Protein AF-A0AAW3PQL6-F1 (afdb_monomer)

Mean predicted aligned error: 5.5 Å

Secondary structure (DSSP, 8-state):
--HHHHHHHHHGGGSS--EEEE-HHHHHHT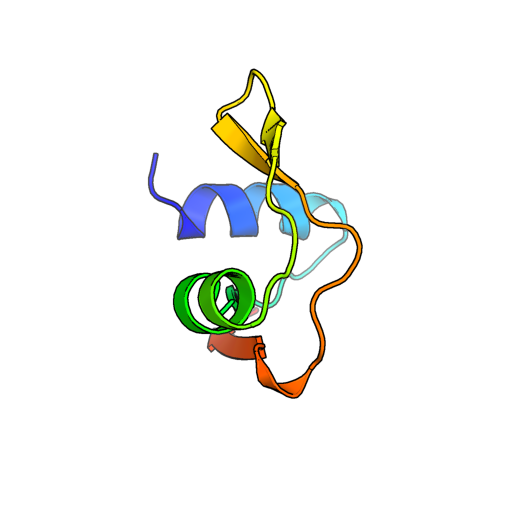T---EE-TTS-EE-S---GGGEEEEE----

Sequence (60 aa):
MGRRRTALAVGARYGVPVILEVDARRMHRQGHAFFVAENSVWLTDAVPAEYLELIDTRAE

Radius of gyration: 12.62 Å; Cα contacts (8 Å, |Δi|>4): 59; chains: 1; bounding box: 29×23×28 Å

InterPro domains:
  IPR002745 Phosphotransferase KptA/Tpt1 [PF01885] (5-45)
  IPR042081 RNA 2'-phosphotransferase, C-terminal domain [G3DSA:3.20.170.30] (2-60)

Structure (mmCIF, N/CA/C/O backbo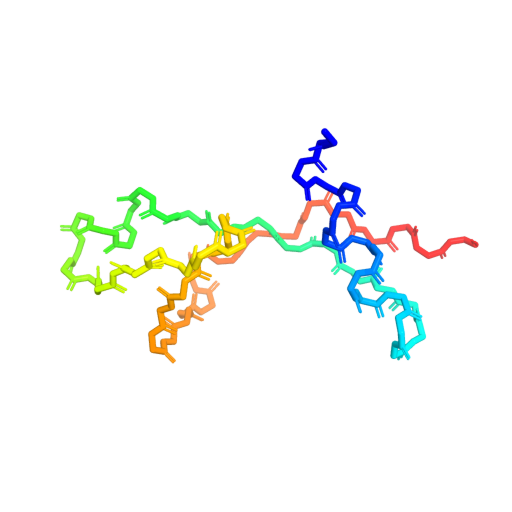ne):
data_AF-A0AAW3PQL6-F1
#
_entry.id   AF-A0AAW3PQL6-F1
#
loop_
_atom_site.group_PDB
_atom_site.id
_atom_site.type_symbol
_atom_site.label_atom_id
_atom_site.label_alt_id
_atom_site.label_comp_id
_atom_site.label_asym_id
_atom_site.label_entity_id
_atom_site.label_seq_id
_atom_site.pdbx_PDB_ins_code
_atom_site.Cartn_x
_atom_site.Cartn_y
_atom_site.Cartn_z
_atom_site.occupancy
_atom_site.B_iso_or_equiv
_atom_site.auth_seq_id
_atom_site.auth_comp_id
_atom_site.auth_asym_id
_at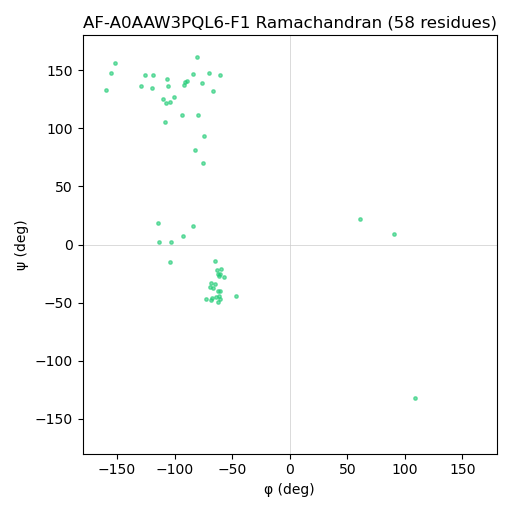om_site.auth_atom_id
_atom_site.pdbx_PDB_model_num
ATOM 1 N N . MET A 1 1 ? 14.795 9.192 -3.784 1.00 53.09 1 MET A N 1
ATOM 2 C CA . MET A 1 1 ? 14.636 7.853 -4.403 1.00 53.09 1 MET A CA 1
ATOM 3 C C . MET A 1 1 ? 13.180 7.720 -4.838 1.00 53.09 1 MET A C 1
ATOM 5 O O . MET A 1 1 ? 12.316 8.006 -4.025 1.00 53.09 1 MET A O 1
ATOM 9 N N . GLY A 1 2 ? 12.889 7.440 -6.113 1.00 67.94 2 GLY A N 1
ATOM 10 C CA . GLY A 1 2 ? 11.507 7.468 -6.625 1.00 67.94 2 GLY A CA 1
ATOM 11 C C . GLY A 1 2 ? 10.637 6.322 -6.089 1.00 67.94 2 GLY A C 1
ATOM 12 O O . GLY A 1 2 ? 11.151 5.225 -5.881 1.00 67.94 2 GLY A O 1
ATOM 13 N N . ARG A 1 3 ? 9.325 6.564 -5.917 1.00 73.38 3 ARG A N 1
ATOM 14 C CA . ARG A 1 3 ? 8.321 5.612 -5.382 1.00 73.38 3 ARG A CA 1
ATOM 15 C C . ARG A 1 3 ? 8.418 4.209 -6.008 1.00 73.38 3 ARG A C 1
ATOM 17 O O . ARG A 1 3 ? 8.473 3.216 -5.291 1.00 73.38 3 ARG A O 1
ATOM 24 N N . ARG A 1 4 ? 8.571 4.142 -7.337 1.00 76.00 4 ARG A N 1
ATOM 25 C CA . ARG A 1 4 ? 8.758 2.894 -8.103 1.00 76.00 4 ARG A CA 1
ATOM 26 C C . ARG A 1 4 ? 10.018 2.119 -7.700 1.00 76.00 4 ARG A C 1
ATOM 28 O O . ARG A 1 4 ? 9.978 0.901 -7.588 1.00 76.00 4 ARG A O 1
ATOM 35 N N . ARG A 1 5 ? 11.135 2.809 -7.441 1.00 79.31 5 ARG A N 1
ATOM 36 C CA . ARG A 1 5 ? 12.419 2.169 -7.101 1.00 79.31 5 ARG A CA 1
ATOM 37 C C . ARG A 1 5 ? 12.374 1.507 -5.724 1.00 79.31 5 ARG A C 1
ATOM 39 O O . ARG A 1 5 ? 12.952 0.442 -5.548 1.00 79.31 5 ARG A O 1
ATOM 46 N N . THR A 1 6 ? 11.672 2.119 -4.772 1.00 80.25 6 THR A N 1
ATOM 47 C CA . THR A 1 6 ? 11.452 1.534 -3.442 1.00 80.25 6 THR A CA 1
ATOM 48 C C . THR A 1 6 ? 10.563 0.294 -3.528 1.00 80.25 6 THR A C 1
ATOM 50 O O . THR A 1 6 ? 10.922 -0.735 -2.964 1.00 80.25 6 THR A O 1
ATOM 53 N N . ALA A 1 7 ? 9.459 0.358 -4.281 1.00 80.25 7 ALA A N 1
ATOM 54 C CA . ALA A 1 7 ? 8.557 -0.780 -4.468 1.00 80.25 7 ALA A CA 1
ATOM 55 C C . ALA A 1 7 ? 9.257 -1.978 -5.139 1.00 80.25 7 ALA A C 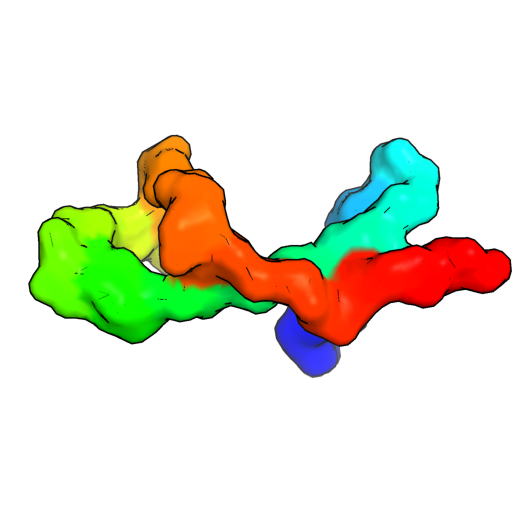1
ATOM 57 O O . ALA A 1 7 ? 9.159 -3.100 -4.645 1.00 80.25 7 ALA A O 1
ATOM 58 N N . LEU A 1 8 ? 10.054 -1.727 -6.186 1.00 82.31 8 LEU A N 1
ATOM 59 C CA . LEU A 1 8 ? 10.882 -2.755 -6.825 1.00 82.31 8 LEU A CA 1
ATOM 60 C C . LEU A 1 8 ? 11.895 -3.370 -5.848 1.00 82.31 8 LEU A C 1
ATOM 62 O O . LEU A 1 8 ? 11.993 -4.587 -5.766 1.00 82.31 8 LEU A O 1
ATOM 66 N N . ALA A 1 9 ? 12.622 -2.554 -5.077 1.00 84.38 9 ALA A N 1
ATOM 67 C CA . ALA A 1 9 ? 13.635 -3.048 -4.140 1.00 84.38 9 ALA A CA 1
ATOM 68 C C . ALA A 1 9 ? 13.049 -3.900 -2.999 1.00 84.38 9 ALA A C 1
ATOM 70 O O . ALA A 1 9 ? 13.699 -4.835 -2.532 1.00 84.38 9 ALA A O 1
ATOM 71 N N . VAL A 1 10 ? 11.835 -3.580 -2.539 1.00 84.44 10 VAL A N 1
ATOM 72 C CA . VAL A 1 10 ? 11.125 -4.375 -1.526 1.00 84.44 10 VAL A CA 1
ATOM 73 C C . VAL A 1 10 ? 10.620 -5.684 -2.128 1.00 84.44 10 VAL A C 1
ATOM 75 O O . VAL A 1 10 ? 10.853 -6.740 -1.543 1.00 84.44 10 VAL A O 1
ATOM 78 N N . GLY A 1 11 ? 9.985 -5.634 -3.301 1.00 82.56 11 GLY A N 1
ATOM 79 C CA . GLY A 1 11 ? 9.444 -6.824 -3.957 1.00 82.56 11 GLY A CA 1
ATOM 80 C C . GLY A 1 11 ? 10.522 -7.790 -4.463 1.00 82.56 11 GLY A C 1
ATOM 81 O O . GLY A 1 11 ? 10.352 -9.000 -4.351 1.00 82.56 11 GLY A O 1
ATOM 82 N N . ALA A 1 12 ? 11.675 -7.273 -4.904 1.00 84.50 12 ALA A N 1
ATOM 83 C CA . ALA A 1 12 ? 12.806 -8.075 -5.379 1.00 84.50 12 ALA A CA 1
ATOM 84 C C . ALA A 1 12 ? 13.367 -9.049 -4.326 1.00 84.50 12 ALA A C 1
ATOM 86 O O . ALA A 1 12 ? 14.002 -10.044 -4.668 1.00 84.50 12 ALA A O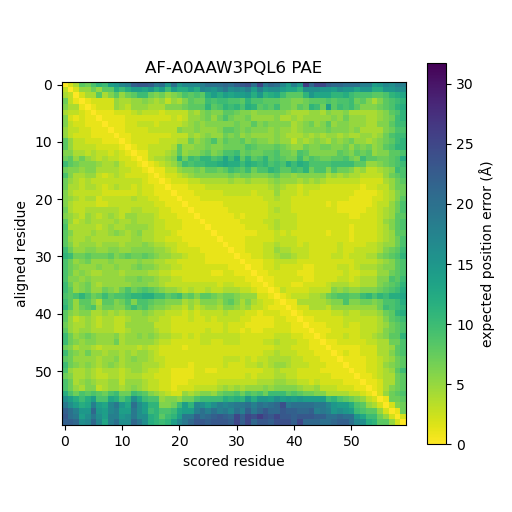 1
ATOM 87 N N . ARG A 1 13 ? 13.114 -8.803 -3.031 1.00 85.12 13 ARG A N 1
ATOM 88 C CA . ARG A 1 13 ? 13.499 -9.726 -1.947 1.00 85.12 13 ARG A CA 1
ATOM 89 C C . ARG A 1 13 ? 12.792 -11.078 -2.035 1.00 85.12 13 ARG A C 1
ATOM 91 O O . ARG A 1 13 ? 13.291 -12.049 -1.478 1.00 85.12 13 ARG A O 1
ATOM 98 N N . TYR A 1 14 ? 11.651 -11.130 -2.716 1.00 83.19 14 TYR A N 1
ATOM 99 C CA . TYR A 1 14 ? 10.795 -12.309 -2.825 1.00 83.19 14 TYR A CA 1
ATOM 100 C C . TYR A 1 14 ? 10.731 -12.848 -4.262 1.00 83.19 14 TYR A C 1
ATOM 102 O O . TYR A 1 14 ? 9.827 -13.609 -4.597 1.00 83.19 14 TYR A O 1
ATOM 110 N N . GLY A 1 15 ? 11.696 -12.467 -5.107 1.00 84.06 15 GLY A N 1
ATOM 111 C CA . GLY A 1 15 ? 11.781 -12.879 -6.502 1.00 84.06 15 GLY A CA 1
ATOM 112 C C . GLY A 1 15 ? 11.452 -11.732 -7.443 1.00 84.06 15 GLY A C 1
ATOM 113 O O . GLY A 1 15 ? 11.991 -10.638 -7.325 1.00 84.06 15 GLY A O 1
ATOM 114 N N . VAL A 1 16 ? 10.594 -12.002 -8.411 1.00 84.19 16 VAL A N 1
ATOM 115 C CA . VAL A 1 16 ? 10.297 -11.087 -9.503 1.00 84.19 16 VAL A CA 1
ATOM 116 C C . VAL A 1 16 ? 9.067 -10.238 -9.148 1.00 84.19 16 VAL A C 1
ATOM 118 O O . VAL A 1 16 ? 7.965 -10.785 -9.062 1.00 84.19 16 VAL A O 1
ATOM 121 N N . PRO A 1 17 ? 9.214 -8.920 -8.918 1.00 86.25 17 PRO A N 1
ATOM 122 C CA . PRO A 1 17 ? 8.101 -8.094 -8.480 1.00 86.25 17 PRO A CA 1
ATOM 123 C C . PRO A 1 17 ? 7.242 -7.602 -9.644 1.00 86.25 17 PRO A C 1
ATOM 125 O O . PRO A 1 17 ? 7.737 -7.244 -10.710 1.00 86.25 17 PRO A O 1
ATOM 128 N N . VAL A 1 18 ? 5.950 -7.477 -9.369 1.00 88.62 18 VAL A N 1
ATOM 129 C CA . VAL A 1 18 ? 4.988 -6.724 -10.174 1.00 88.62 18 VAL A CA 1
ATOM 130 C C . VAL A 1 18 ? 4.658 -5.439 -9.421 1.00 88.62 18 VAL A C 1
ATOM 132 O O . VAL A 1 18 ? 4.587 -5.448 -8.188 1.00 88.62 18 VAL A O 1
ATOM 135 N N . ILE A 1 19 ? 4.477 -4.325 -10.133 1.00 89.50 19 ILE A N 1
ATOM 136 C CA . ILE A 1 19 ? 4.159 -3.042 -9.499 1.00 89.50 19 ILE A CA 1
ATOM 137 C C . ILE A 1 19 ? 2.679 -2.723 -9.686 1.00 89.50 19 ILE A C 1
ATOM 139 O O . ILE A 1 19 ? 2.186 -2.609 -10.808 1.00 89.50 19 ILE A O 1
ATOM 143 N N . LEU A 1 20 ? 2.002 -2.530 -8.554 1.00 92.25 20 LEU A N 1
ATOM 144 C CA . LEU A 1 20 ? 0.628 -2.055 -8.477 1.00 92.25 20 LEU A CA 1
ATOM 145 C C . LEU A 1 20 ? 0.611 -0.596 -8.009 1.00 92.25 20 LEU A C 1
ATOM 147 O O . LEU A 1 20 ? 1.329 -0.226 -7.075 1.00 92.25 20 LEU A O 1
ATOM 151 N N . GLU A 1 21 ? -0.209 0.224 -8.650 1.00 92.75 21 GLU A N 1
ATOM 152 C CA . GLU A 1 21 ? -0.586 1.548 -8.173 1.00 92.75 21 GLU A CA 1
ATOM 153 C C . GLU A 1 21 ? -1.854 1.446 -7.325 1.00 92.75 21 GLU A C 1
ATOM 155 O O . GLU A 1 21 ? -2.761 0.674 -7.624 1.00 92.75 21 GLU A O 1
ATOM 160 N N . VAL A 1 22 ? -1.889 2.214 -6.236 1.00 94.50 22 VAL A N 1
ATOM 161 C CA . VAL A 1 22 ? -3.031 2.287 -5.323 1.00 94.50 22 VAL A CA 1
ATOM 162 C C . VAL A 1 22 ? -3.685 3.653 -5.483 1.00 94.50 22 VAL A C 1
ATOM 164 O O . VAL A 1 22 ? -3.021 4.672 -5.260 1.00 94.50 22 VAL A O 1
ATOM 167 N N . ASP A 1 23 ? -4.989 3.698 -5.767 1.00 95.06 23 ASP A N 1
ATOM 168 C CA . ASP A 1 23 ? -5.772 4.941 -5.711 1.00 95.06 23 ASP A CA 1
ATOM 169 C C . ASP A 1 23 ? -6.059 5.345 -4.252 1.00 95.06 23 ASP A C 1
ATOM 171 O O . ASP A 1 23 ? -7.183 5.303 -3.736 1.00 95.06 23 ASP A O 1
ATOM 175 N N . ALA A 1 24 ? -4.996 5.761 -3.561 1.00 93.88 24 ALA A N 1
ATOM 176 C CA . ALA A 1 24 ? -5.042 6.170 -2.162 1.00 93.88 24 ALA A CA 1
ATOM 177 C C . ALA A 1 24 ? -5.954 7.388 -1.944 1.00 93.88 24 ALA A C 1
ATOM 179 O O . ALA A 1 24 ? -6.528 7.557 -0.867 1.00 93.88 24 ALA A O 1
ATOM 180 N N . ARG A 1 25 ? -6.135 8.234 -2.970 1.00 94.38 25 ARG A N 1
ATOM 181 C CA . ARG A 1 25 ? -7.022 9.399 -2.891 1.00 94.38 25 ARG A CA 1
ATOM 182 C C . ARG A 1 25 ? -8.477 8.954 -2.802 1.00 94.38 25 ARG A C 1
ATOM 184 O O . ARG A 1 25 ? -9.213 9.464 -1.952 1.00 94.38 25 ARG A O 1
ATOM 191 N N . ARG A 1 26 ? -8.899 8.024 -3.661 1.00 95.88 26 ARG A N 1
ATOM 192 C CA . ARG A 1 26 ? -10.260 7.476 -3.639 1.00 95.88 26 ARG A CA 1
ATOM 193 C C . ARG A 1 26 ? -10.513 6.652 -2.374 1.00 95.88 26 ARG A C 1
ATOM 195 O O . ARG A 1 26 ? -11.599 6.766 -1.806 1.00 95.88 26 ARG A O 1
ATOM 202 N N . MET A 1 27 ? -9.521 5.904 -1.890 1.00 95.62 27 MET A N 1
ATOM 203 C CA . MET A 1 27 ? -9.610 5.192 -0.608 1.00 95.62 27 MET A CA 1
ATOM 204 C C . MET A 1 27 ? -9.793 6.151 0.573 1.00 95.62 27 MET A C 1
ATOM 206 O O . MET A 1 27 ? -10.711 5.983 1.372 1.00 95.62 27 MET A O 1
ATOM 210 N N . HIS A 1 28 ? -8.971 7.198 0.668 1.00 94.56 28 HIS A N 1
ATOM 211 C CA . HIS A 1 28 ? -9.064 8.148 1.777 1.00 94.56 28 HIS A CA 1
ATOM 212 C C . HIS A 1 28 ? -10.421 8.865 1.800 1.00 94.56 28 HIS A C 1
ATOM 214 O O . HIS A 1 28 ? -11.039 9.004 2.853 1.00 94.56 28 HIS A O 1
ATOM 220 N N . ARG A 1 29 ? -10.944 9.242 0.624 1.00 95.25 29 ARG A N 1
ATOM 221 C CA . ARG A 1 29 ? -12.284 9.842 0.492 1.00 95.25 29 ARG A CA 1
ATOM 222 C C . ARG A 1 29 ? -13.423 8.920 0.927 1.00 95.25 29 ARG A C 1
ATOM 224 O O . ARG A 1 29 ? -14.482 9.422 1.281 1.00 95.25 29 ARG A O 1
ATOM 231 N N . GLN A 1 30 ? -13.218 7.609 0.879 1.00 94.62 30 GLN A N 1
ATOM 232 C CA . GLN A 1 30 ? -14.193 6.610 1.321 1.00 94.62 30 GLN A CA 1
ATOM 233 C C . GLN A 1 30 ? -13.998 6.187 2.783 1.00 94.62 30 GLN A C 1
ATOM 235 O O . GLN A 1 30 ? -14.683 5.287 3.254 1.00 94.62 30 GLN A O 1
ATOM 240 N N . GLY A 1 31 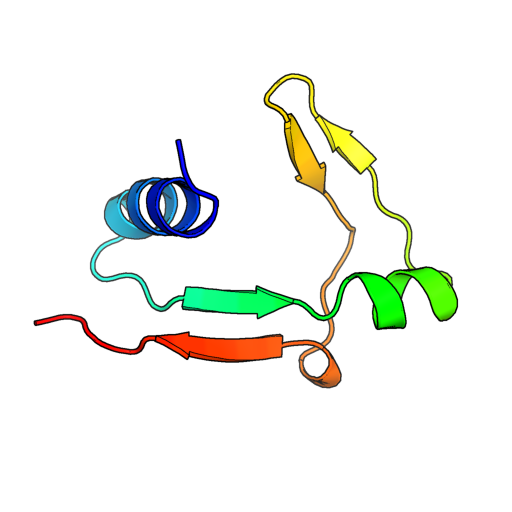? -13.107 6.859 3.519 1.00 94.94 31 GLY A N 1
ATOM 241 C CA . GLY A 1 31 ? -12.932 6.653 4.956 1.00 94.94 31 GLY A CA 1
ATOM 242 C C . GLY A 1 31 ? -11.903 5.590 5.329 1.00 94.94 31 GLY A C 1
ATOM 243 O O . GLY A 1 31 ? -11.790 5.258 6.505 1.00 94.94 31 GLY A O 1
ATOM 244 N N . HIS A 1 32 ? -11.122 5.078 4.372 1.00 95.44 32 HIS A N 1
ATOM 245 C CA . HIS A 1 32 ? -10.007 4.193 4.702 1.00 95.44 32 HIS A CA 1
ATOM 246 C C . HIS A 1 32 ? -8.925 4.961 5.471 1.00 95.44 32 HIS A C 1
ATOM 248 O O . HIS A 1 32 ? -8.507 6.054 5.070 1.00 95.44 32 HIS A O 1
ATOM 254 N N . ALA A 1 33 ? -8.463 4.369 6.573 1.00 94.38 33 ALA A N 1
ATOM 255 C CA . ALA A 1 33 ? -7.403 4.929 7.393 1.00 94.38 33 ALA A CA 1
ATOM 256 C C . ALA A 1 33 ? -6.034 4.729 6.730 1.00 94.38 33 ALA A C 1
ATOM 258 O O . ALA A 1 33 ? -5.731 3.667 6.181 1.00 94.38 33 ALA A O 1
ATOM 259 N N . PHE A 1 34 ? -5.204 5.764 6.810 1.00 95.06 34 PHE A N 1
ATOM 260 C CA . PHE A 1 34 ? -3.829 5.756 6.334 1.00 95.06 34 PHE A CA 1
ATOM 261 C C . PHE A 1 34 ? -2.915 6.255 7.445 1.00 95.06 34 PHE A C 1
ATOM 263 O O . PHE A 1 34 ? -3.207 7.261 8.092 1.00 95.06 34 PHE A O 1
ATOM 270 N N . PHE A 1 35 ? -1.790 5.576 7.628 1.00 94.12 35 PHE A N 1
ATOM 271 C CA . PHE A 1 35 ? -0.788 5.901 8.635 1.00 94.12 35 PHE A CA 1
ATOM 272 C C . PHE A 1 35 ? 0.569 6.064 7.961 1.00 94.12 35 PHE A C 1
ATOM 274 O O . PHE A 1 35 ? 0.871 5.369 6.990 1.00 94.12 35 PHE A O 1
ATOM 281 N N . VAL A 1 36 ? 1.399 6.965 8.477 1.00 93.31 36 VAL A N 1
ATOM 282 C CA . VAL A 1 36 ? 2.766 7.164 7.987 1.00 93.31 36 VAL A CA 1
ATOM 283 C C . VAL A 1 36 ? 3.731 6.599 9.017 1.00 93.31 36 VAL A C 1
ATOM 285 O O . VAL A 1 36 ? 3.724 7.023 10.170 1.00 93.31 36 VAL A O 1
ATOM 288 N N . ALA A 1 37 ? 4.555 5.642 8.599 1.00 89.25 37 ALA A N 1
ATOM 289 C CA . ALA A 1 37 ? 5.652 5.123 9.403 1.00 89.25 37 ALA A CA 1
ATOM 290 C C . ALA A 1 37 ? 6.876 6.055 9.336 1.00 89.25 37 ALA A C 1
ATOM 292 O O . ALA A 1 37 ? 7.032 6.843 8.401 1.00 89.25 37 ALA A O 1
ATOM 293 N N . GLU A 1 38 ? 7.793 5.927 10.298 1.00 87.62 38 GLU A N 1
ATOM 294 C CA . GLU A 1 38 ? 8.999 6.769 10.410 1.00 87.62 38 GLU A CA 1
ATOM 295 C C . GLU A 1 38 ? 9.887 6.739 9.154 1.00 87.62 38 GLU A C 1
ATOM 297 O O . GLU A 1 38 ? 10.548 7.715 8.810 1.00 87.62 38 GLU A O 1
ATOM 302 N N . ASN A 1 39 ? 9.856 5.635 8.406 1.00 86.25 39 ASN A N 1
ATOM 303 C CA . ASN A 1 39 ? 10.586 5.459 7.151 1.00 86.25 39 ASN A CA 1
ATOM 304 C C . ASN A 1 39 ? 9.857 6.039 5.922 1.00 86.25 39 ASN A C 1
ATOM 306 O O . ASN A 1 39 ? 10.210 5.702 4.789 1.00 86.25 39 ASN A O 1
ATOM 310 N N . SER A 1 40 ? 8.846 6.893 6.124 1.00 84.94 40 SER A N 1
ATOM 311 C CA . SER A 1 40 ? 8.024 7.488 5.059 1.00 84.94 40 SER A CA 1
ATOM 312 C C . SER A 1 40 ? 7.253 6.463 4.210 1.00 84.94 40 SER A C 1
ATOM 314 O O . SER A 1 40 ? 6.869 6.757 3.075 1.00 84.94 40 SER A O 1
ATOM 316 N N . VAL A 1 41 ? 7.027 5.256 4.744 1.00 88.88 41 VAL A N 1
ATOM 317 C CA . VAL A 1 41 ? 6.134 4.249 4.157 1.00 88.88 41 VAL A CA 1
ATOM 318 C C . VAL A 1 41 ? 4.722 4.459 4.688 1.00 88.88 41 VAL A C 1
ATOM 320 O O . VAL A 1 41 ? 4.521 4.766 5.862 1.00 88.88 41 VAL A O 1
ATOM 323 N N . TRP A 1 42 ? 3.743 4.289 3.806 1.00 91.94 42 TRP A N 1
ATOM 324 C CA . TRP A 1 42 ? 2.330 4.368 4.148 1.00 91.94 42 TRP A CA 1
ATOM 325 C C . TRP A 1 42 ? 1.786 2.990 4.511 1.00 91.94 42 TRP A C 1
ATOM 327 O O . TRP A 1 42 ? 2.083 2.003 3.837 1.00 91.94 42 TRP A O 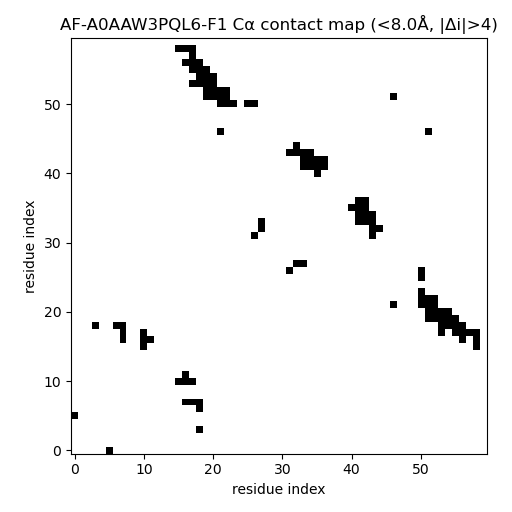1
ATOM 337 N N . LEU A 1 43 ? 0.976 2.946 5.563 1.00 92.94 43 LEU A N 1
ATOM 338 C CA . LEU A 1 43 ? 0.290 1.762 6.061 1.00 92.94 43 LEU A CA 1
ATOM 339 C C . LEU A 1 43 ? -1.222 1.989 5.994 1.00 92.94 43 LEU A C 1
ATOM 341 O O . LEU A 1 43 ? -1.706 3.103 6.195 1.00 92.94 43 LEU A O 1
ATOM 345 N N . THR A 1 44 ? -1.963 0.924 5.725 1.00 95.00 44 THR A N 1
ATOM 346 C CA . THR A 1 44 ? -3.426 0.859 5.782 1.00 95.00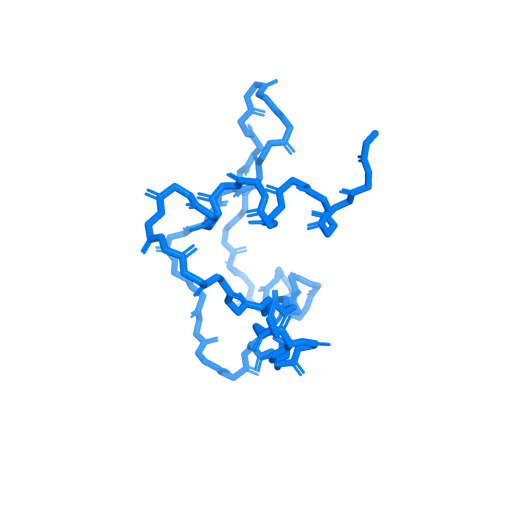 44 THR A CA 1
ATOM 347 C C . THR A 1 44 ? -3.811 -0.584 6.101 1.00 95.00 44 THR A C 1
ATOM 349 O O . THR A 1 44 ? -3.012 -1.486 5.842 1.00 95.00 44 THR A O 1
ATOM 352 N N . ASP A 1 45 ? -4.995 -0.815 6.667 1.00 94.38 45 ASP A N 1
ATOM 353 C CA . ASP A 1 45 ? -5.409 -2.156 7.104 1.00 94.38 45 ASP A CA 1
ATOM 354 C C . ASP A 1 45 ? -5.541 -3.132 5.929 1.00 94.38 45 ASP A C 1
ATOM 356 O O . ASP A 1 45 ? -5.059 -4.262 5.979 1.00 94.38 45 ASP A O 1
ATOM 360 N N . ALA A 1 46 ? -6.183 -2.689 4.847 1.00 93.94 46 ALA A N 1
ATOM 361 C CA . ALA A 1 46 ? -6.334 -3.456 3.620 1.00 93.94 46 ALA A CA 1
ATOM 362 C C . ALA A 1 46 ? -6.541 -2.522 2.425 1.00 93.94 46 ALA A C 1
ATOM 364 O O . ALA A 1 46 ? -7.178 -1.473 2.541 1.00 93.94 46 ALA A O 1
ATOM 365 N N . VAL A 1 47 ? -6.051 -2.945 1.258 1.00 94.88 47 VAL A N 1
ATOM 366 C CA . VAL A 1 47 ? -6.315 -2.288 -0.027 1.00 94.88 47 VAL A CA 1
ATOM 367 C C . VAL A 1 47 ? -7.254 -3.180 -0.843 1.00 94.88 47 VAL A C 1
ATOM 369 O O . VAL A 1 47 ? -6.810 -4.214 -1.346 1.00 94.88 47 VAL A O 1
ATOM 372 N N . PRO A 1 48 ? -8.548 -2.833 -0.969 1.00 94.56 48 PRO A N 1
ATOM 373 C CA . PRO A 1 48 ? -9.461 -3.565 -1.842 1.00 94.56 48 PRO A CA 1
ATOM 374 C C . PRO A 1 48 ? -9.003 -3.539 -3.307 1.00 94.56 48 PRO A C 1
ATOM 376 O O . PRO A 1 48 ? -8.464 -2.540 -3.782 1.00 94.56 48 PRO A O 1
ATOM 379 N N . ALA A 1 49 ? -9.253 -4.629 -4.039 1.00 94.25 49 ALA A N 1
ATOM 380 C CA . ALA A 1 49 ? -8.767 -4.804 -5.411 1.00 94.25 49 ALA A CA 1
ATOM 381 C C . ALA A 1 49 ? -9.279 -3.737 -6.395 1.00 94.25 49 ALA A C 1
ATOM 383 O O . ALA A 1 49 ? -8.603 -3.429 -7.367 1.00 94.25 49 ALA A O 1
ATOM 384 N N . GLU A 1 50 ? -10.434 -3.128 -6.122 1.00 95.56 50 GLU A N 1
ATOM 385 C CA . GLU A 1 50 ? -10.992 -2.031 -6.927 1.00 95.56 50 GLU A CA 1
ATOM 386 C C . GLU A 1 50 ? -10.148 -0.741 -6.914 1.00 95.56 50 GLU A C 1
ATOM 388 O O . GLU A 1 50 ? -10.395 0.153 -7.724 1.00 95.56 50 GLU A O 1
ATOM 393 N N . TYR A 1 51 ? -9.188 -0.628 -5.988 1.00 94.69 51 TYR A N 1
ATOM 394 C CA . TYR A 1 51 ? -8.247 0.494 -5.893 1.00 94.69 51 TYR A CA 1
ATOM 395 C C . TYR A 1 51 ? -6.857 0.146 -6.421 1.00 94.69 51 TYR A C 1
ATOM 397 O O . TYR A 1 51 ? -5.959 0.981 -6.313 1.00 94.69 51 TYR A O 1
ATOM 405 N N . LEU A 1 52 ? -6.663 -1.075 -6.928 1.00 95.00 52 LEU A N 1
ATOM 406 C CA . LEU A 1 52 ? -5.391 -1.549 -7.455 1.00 95.00 52 LEU A CA 1
ATOM 407 C C . LEU A 1 52 ? -5.392 -1.470 -8.976 1.00 95.00 52 LEU A C 1
ATOM 409 O O . LEU A 1 52 ? -6.247 -2.054 -9.640 1.00 95.00 52 LEU A O 1
ATOM 413 N N . GLU A 1 53 ? -4.379 -0.809 -9.520 1.00 93.69 53 GLU A N 1
ATOM 414 C CA . GLU A 1 53 ? -4.102 -0.788 -10.950 1.00 93.69 53 GLU A CA 1
ATOM 415 C C . GLU A 1 53 ? -2.719 -1.376 -11.223 1.00 93.69 53 GLU A C 1
ATOM 417 O O . GLU A 1 53 ? -1.741 -1.086 -10.536 1.00 93.69 53 GLU A O 1
ATOM 422 N N . LEU A 1 54 ? -2.626 -2.237 -12.230 1.00 89.38 54 LEU A N 1
ATOM 423 C CA . LEU A 1 54 ? -1.364 -2.822 -12.651 1.00 89.38 54 LEU A CA 1
ATOM 424 C C . LEU A 1 54 ? -0.596 -1.813 -13.509 1.00 89.38 54 LEU A C 1
ATOM 426 O O . LEU A 1 54 ? -0.994 -1.545 -14.639 1.00 89.38 54 LEU A O 1
ATOM 430 N N . ILE A 1 55 ? 0.520 -1.290 -12.997 1.00 86.50 55 ILE A N 1
ATOM 431 C CA . ILE A 1 55 ? 1.320 -0.284 -13.716 1.00 86.50 55 ILE A CA 1
ATOM 432 C C . ILE A 1 55 ? 2.598 -0.846 -14.342 1.00 86.50 55 ILE A C 1
ATOM 434 O O . ILE A 1 55 ? 3.193 -0.188 -15.196 1.00 86.50 55 ILE A O 1
ATOM 438 N N . ASP A 1 56 ? 3.038 -2.047 -13.948 1.00 76.12 56 ASP A N 1
ATOM 439 C CA . ASP A 1 56 ? 4.166 -2.717 -14.601 1.00 76.12 56 ASP A CA 1
ATOM 440 C C . ASP A 1 56 ? 4.196 -4.233 -14.358 1.00 76.12 56 ASP A C 1
ATOM 442 O O . ASP A 1 56 ? 4.125 -4.682 -13.214 1.00 76.12 56 ASP A O 1
ATOM 446 N N . THR A 1 57 ? 4.396 -4.997 -15.435 1.00 63.00 57 THR A N 1
ATOM 447 C CA . THR A 1 57 ? 4.585 -6.461 -15.436 1.00 63.00 57 THR A CA 1
ATOM 448 C C . THR A 1 57 ? 5.991 -6.871 -15.876 1.00 63.00 57 THR A C 1
ATOM 450 O O . THR A 1 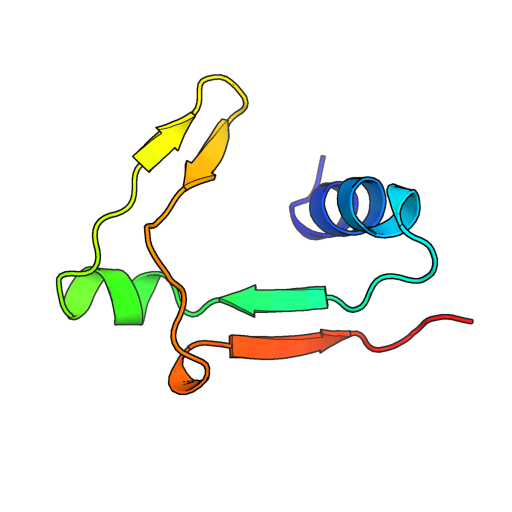57 ? 6.278 -8.063 -15.935 1.00 63.00 57 THR A O 1
ATOM 453 N N . ARG A 1 58 ? 6.911 -5.945 -16.171 1.00 57.16 58 ARG A N 1
ATOM 454 C CA . ARG A 1 58 ? 8.198 -6.340 -16.766 1.00 57.16 58 ARG A CA 1
ATOM 455 C C . ARG A 1 58 ? 9.215 -6.818 -15.739 1.00 57.16 58 ARG A C 1
ATOM 457 O O . ARG A 1 58 ? 10.115 -6.109 -15.300 1.00 57.16 58 ARG A O 1
ATOM 464 N N . ALA A 1 59 ? 9.013 -8.074 -15.406 1.00 53.06 59 ALA A N 1
ATOM 465 C CA . ALA A 1 59 ? 10.025 -9.066 -15.174 1.00 53.06 59 ALA A CA 1
ATOM 466 C C . ALA A 1 59 ? 10.640 -9.520 -16.501 1.00 53.06 59 ALA A C 1
ATOM 468 O O . ALA A 1 59 ? 10.087 -10.399 -17.161 1.00 53.06 59 ALA A O 1
ATOM 469 N N . GLU A 1 60 ? 11.741 -8.911 -16.915 1.00 42.47 60 GLU A N 1
ATOM 470 C CA . GLU A 1 60 ? 12.588 -9.483 -17.969 1.00 42.47 60 GLU A CA 1
ATOM 471 C C . GLU A 1 60 ? 13.886 -9.974 -17.334 1.00 42.47 60 GLU A C 1
ATOM 473 O O . GLU A 1 60 ? 14.446 -9.215 -16.506 1.00 42.47 60 GLU A O 1
#

Foldseek 3Di:
DDPVVVQQVVQPVVPGDWDKDFPVVVCVVVPWDWDADPVRDIDTPDGDPVRIDGPDDDPD

Solvent-accessible surface area (backbone atoms only — not comparable to full-atom values): 3938 Å² total; per-residue (Å²): 134,58,73,67,59,55,52,46,61,60,36,44,77,78,51,82,47,69,45,69,45,68,47,57,68,64,41,46,78,72,66,52,65,78,46,78,45,96,85,75,46,80,45,58,95,74,82,61,71,95,39,54,41,86,76,45,75,85,70,124

Organism: NCBI:txid179879

pLDDT: mean 86.18, std 11.82, range [42.47, 95.88]

Nearest PDB structures (foldseek):
  7kw9-assembly1_A  TM=8.286E-01  e=4.585E-03  Runella slithyformis
  7kw8-assembly1_A  TM=8.704E-01  e=2.007E-02  Runella slithyformis